Protein AF-A0A5Q4FHY0-F1 (afdb_monomer_lite)

Secondary structure (DSSP, 8-state):
-HHHHHHHHHHS-SS---BTTB--------SSSS-SEEEEEEE-GGG-EEEEEEE-SS-THHHHHHHHHHHHHHHHHHHHTT--

Foldseek 3Di:
DQVLLVLQVVLADPADDDQPPDDDDDDDDAPDSHFQWDWDWAQAPPRDIDIDTDGQPDDGNVSSVVNVVVSVVVNVVRVVNRVD

Sequence (84 aa):
MEMASGIQKKMLPSSPPVIGGYAIDRKNLTAQSVGGDYYDYIRMYDSKWLICLADISGKGMSAALLMSNLQAILRGHVLRKNDS

Structure (mmCIF, N/CA/C/O backbone):
data_AF-A0A5Q4FHY0-F1
#
_entry.id   AF-A0A5Q4FHY0-F1
#
loop_
_atom_site.group_PDB
_atom_site.id
_atom_site.type_symbol
_atom_site.label_atom_id
_atom_site.label_alt_id
_atom_site.label_comp_id
_atom_site.label_asym_id
_atom_site.label_entity_id
_atom_site.label_seq_id
_atom_site.pdbx_P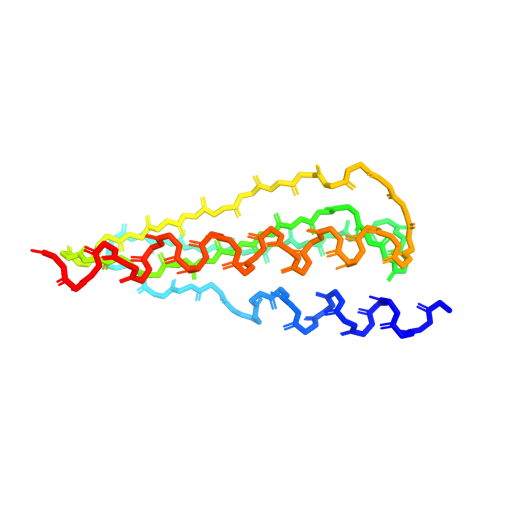DB_ins_code
_atom_site.Cartn_x
_atom_site.Cartn_y
_atom_site.Cartn_z
_atom_site.occupancy
_atom_site.B_iso_or_equiv
_atom_site.auth_seq_id
_atom_site.auth_comp_id
_atom_site.auth_asym_id
_atom_site.auth_atom_id
_atom_site.pdbx_PDB_model_num
ATOM 1 N N . MET A 1 1 ? 18.963 -7.152 -10.277 1.00 54.47 1 MET A N 1
ATOM 2 C CA . MET A 1 1 ? 17.592 -6.632 -10.514 1.00 54.47 1 MET A CA 1
ATOM 3 C C . MET A 1 1 ? 16.511 -7.471 -9.835 1.00 54.47 1 MET A C 1
ATOM 5 O O . MET A 1 1 ? 15.549 -6.883 -9.357 1.00 54.47 1 MET A O 1
ATOM 9 N N . GLU A 1 2 ? 16.665 -8.795 -9.726 1.00 60.50 2 GLU A N 1
ATOM 10 C CA . GLU A 1 2 ? 15.656 -9.667 -9.092 1.00 60.50 2 GLU A CA 1
ATOM 11 C C . GLU A 1 2 ? 15.365 -9.339 -7.621 1.00 60.50 2 GLU A C 1
ATOM 13 O O . GLU A 1 2 ? 14.206 -9.314 -7.219 1.00 60.50 2 GLU A O 1
ATOM 18 N N . MET A 1 3 ? 16.389 -9.002 -6.830 1.00 68.12 3 MET A N 1
ATOM 19 C CA . MET A 1 3 ? 16.217 -8.693 -5.405 1.00 68.12 3 MET A CA 1
ATOM 20 C C . MET A 1 3 ? 15.305 -7.477 -5.164 1.00 68.12 3 MET A C 1
ATOM 22 O O . MET A 1 3 ? 14.406 -7.542 -4.332 1.00 68.12 3 MET A O 1
ATOM 26 N N . ALA A 1 4 ? 15.479 -6.392 -5.926 1.00 66.69 4 ALA A N 1
ATOM 27 C CA . ALA A 1 4 ? 14.653 -5.188 -5.799 1.00 66.69 4 ALA A CA 1
ATOM 28 C C . ALA A 1 4 ? 13.185 -5.444 -6.192 1.00 66.69 4 ALA A C 1
ATOM 30 O O . ALA A 1 4 ? 12.276 -4.969 -5.517 1.00 66.69 4 ALA A O 1
ATOM 31 N N . SER A 1 5 ? 12.954 -6.259 -7.228 1.00 68.62 5 SER A N 1
ATOM 32 C CA . SER A 1 5 ? 11.606 -6.695 -7.626 1.00 68.62 5 SER A CA 1
ATOM 33 C C . SER A 1 5 ? 10.957 -7.572 -6.555 1.00 68.62 5 SER A C 1
ATOM 35 O O . SER A 1 5 ? 9.781 -7.404 -6.234 1.00 68.62 5 SER A O 1
ATOM 37 N N . GLY A 1 6 ? 11.731 -8.476 -5.948 1.00 70.06 6 GLY A N 1
ATOM 38 C CA . GLY A 1 6 ? 11.269 -9.334 -4.859 1.00 70.06 6 GLY A CA 1
ATOM 39 C C . GLY A 1 6 ? 10.885 -8.551 -3.604 1.00 70.06 6 GLY A C 1
ATOM 40 O O . GLY A 1 6 ? 9.858 -8.851 -2.996 1.00 70.06 6 GLY A O 1
ATOM 41 N N . ILE A 1 7 ? 11.665 -7.529 -3.239 1.00 74.19 7 ILE A N 1
ATOM 42 C CA . ILE A 1 7 ? 11.340 -6.626 -2.125 1.00 74.19 7 ILE A CA 1
ATOM 43 C C . ILE A 1 7 ? 10.040 -5.881 -2.435 1.00 74.19 7 ILE A C 1
ATOM 45 O O . ILE A 1 7 ? 9.087 -5.990 -1.670 1.00 74.19 7 ILE A O 1
ATOM 49 N N . GLN A 1 8 ? 9.951 -5.223 -3.594 1.00 70.62 8 GLN A N 1
ATOM 50 C CA . GLN A 1 8 ? 8.754 -4.475 -3.983 1.00 70.62 8 GLN A CA 1
ATOM 51 C C . GLN A 1 8 ? 7.489 -5.346 -3.993 1.00 70.62 8 GLN A C 1
ATOM 53 O O . GLN A 1 8 ? 6.457 -4.950 -3.456 1.00 70.62 8 GLN A O 1
ATOM 58 N N . LYS A 1 9 ? 7.549 -6.555 -4.563 1.00 75.19 9 LYS A N 1
ATOM 59 C CA . LYS A 1 9 ? 6.394 -7.465 -4.597 1.00 75.19 9 LYS A CA 1
ATOM 60 C C . LYS A 1 9 ? 5.936 -7.890 -3.204 1.00 75.19 9 LYS A C 1
ATOM 62 O O . LYS A 1 9 ? 4.737 -8.024 -2.996 1.00 75.19 9 LYS A O 1
ATOM 67 N N . LYS A 1 10 ? 6.866 -8.092 -2.265 1.00 78.50 10 LYS A N 1
ATOM 68 C CA . LYS A 1 10 ? 6.541 -8.427 -0.867 1.00 78.50 10 LYS A CA 1
ATOM 69 C C . LYS A 1 10 ? 5.936 -7.253 -0.102 1.00 78.50 10 LYS A C 1
ATOM 71 O O . LYS A 1 10 ? 5.218 -7.470 0.866 1.00 78.50 10 LYS A O 1
ATOM 76 N N . MET A 1 11 ? 6.247 -6.033 -0.521 1.00 78.81 11 MET A N 1
ATOM 77 C CA . MET A 1 11 ? 5.747 -4.819 0.107 1.00 78.81 11 MET A CA 1
ATOM 78 C C . MET A 1 11 ? 4.310 -4.474 -0.276 1.00 78.81 11 MET A C 1
ATOM 80 O O . MET A 1 11 ? 3.614 -3.829 0.503 1.00 78.81 11 MET A O 1
ATOM 84 N N . LEU A 1 12 ? 3.875 -4.867 -1.472 1.00 85.69 12 LEU A N 1
ATOM 85 C CA . LEU A 1 12 ? 2.536 -4.581 -1.967 1.00 85.69 12 LEU A CA 1
ATOM 86 C C . LEU A 1 12 ? 1.506 -5.563 -1.374 1.00 85.69 12 LEU A C 1
ATOM 88 O O . LEU A 1 12 ? 1.757 -6.771 -1.366 1.00 85.69 12 LEU A O 1
ATOM 92 N N . PRO A 1 13 ? 0.322 -5.093 -0.937 1.00 85.31 13 PRO A N 1
ATOM 93 C CA . PRO A 1 13 ? -0.741 -5.970 -0.458 1.00 85.31 13 PRO A CA 1
ATOM 94 C C . PRO A 1 13 ? -1.139 -7.020 -1.498 1.00 85.31 13 PRO A C 1
ATOM 96 O O . PRO A 1 13 ? -1.404 -6.692 -2.658 1.00 85.31 13 PRO A O 1
ATOM 99 N N . SER A 1 14 ? -1.231 -8.282 -1.081 1.00 82.31 14 SER A N 1
ATOM 100 C CA . SER A 1 14 ? -1.622 -9.392 -1.959 1.00 82.31 14 SER A CA 1
ATOM 101 C C . SER A 1 14 ? -3.099 -9.349 -2.358 1.00 82.31 14 SER A C 1
ATOM 103 O O . SER A 1 14 ? -3.451 -9.827 -3.433 1.00 82.31 14 SER A O 1
ATOM 105 N N . SER A 1 15 ? -3.950 -8.757 -1.519 1.00 86.00 15 SER A N 1
ATOM 106 C CA . SER A 1 15 ? -5.391 -8.621 -1.740 1.00 86.00 15 SER A CA 1
ATOM 107 C C . SER A 1 15 ? -5.920 -7.310 -1.142 1.00 86.00 15 SER A C 1
ATOM 109 O O . SER A 1 15 ? -5.329 -6.794 -0.185 1.00 86.00 15 SER A O 1
ATOM 111 N N . PRO A 1 16 ? -6.994 -6.737 -1.713 1.00 89.00 16 PRO A N 1
ATOM 112 C CA . PRO A 1 16 ? -7.686 -5.602 -1.117 1.00 89.00 16 PRO A CA 1
ATOM 113 C C . PRO A 1 16 ? -8.415 -6.014 0.177 1.00 89.00 16 PRO A C 1
ATOM 115 O O . PRO A 1 16 ? -8.816 -7.172 0.321 1.00 89.00 16 PRO A O 1
ATOM 118 N N . PRO A 1 17 ? -8.603 -5.090 1.133 1.00 90.38 17 PRO A N 1
ATOM 119 C CA . PRO A 1 17 ? -9.338 -5.368 2.358 1.00 90.38 17 PRO A CA 1
ATOM 120 C C . PRO A 1 17 ? -10.844 -5.479 2.097 1.00 90.38 17 PRO A C 1
ATOM 122 O O . PRO A 1 17 ? -11.385 -4.856 1.185 1.00 90.38 17 PRO A O 1
ATOM 125 N N . VAL A 1 18 ? -11.540 -6.203 2.975 1.00 89.69 18 VAL A N 1
ATOM 126 C CA . VAL A 1 18 ? -13.007 -6.206 3.018 1.00 89.69 18 VAL A CA 1
ATOM 127 C C . VAL A 1 18 ? -13.472 -5.050 3.900 1.00 89.69 18 VAL A C 1
ATOM 129 O O . VAL A 1 18 ? -13.236 -5.049 5.110 1.00 89.69 18 VAL A O 1
ATOM 132 N N . ILE A 1 19 ? -14.137 -4.067 3.293 1.00 89.75 19 ILE A N 1
ATOM 133 C CA . ILE A 1 19 ? -14.706 -2.907 3.986 1.00 89.75 19 ILE A CA 1
ATOM 134 C C . ILE A 1 19 ? -16.214 -2.900 3.735 1.00 89.75 19 ILE A C 1
ATOM 136 O O . ILE A 1 19 ? -16.657 -2.858 2.590 1.00 89.75 19 ILE A O 1
ATOM 140 N N . GLY A 1 20 ? -17.011 -2.961 4.805 1.00 89.19 20 GLY A N 1
ATOM 141 C CA . GLY A 1 20 ? -18.471 -2.980 4.697 1.00 89.19 20 GLY A CA 1
ATOM 142 C C . GLY A 1 20 ? -18.996 -1.772 3.918 1.00 89.19 20 GLY A C 1
ATOM 143 O O . GLY A 1 20 ? -18.633 -0.639 4.221 1.00 89.19 20 GLY A O 1
ATOM 144 N N . GLY A 1 21 ? -19.833 -2.022 2.909 1.00 90.19 21 GLY A N 1
ATOM 145 C CA . GLY A 1 21 ? -20.399 -0.978 2.045 1.00 90.19 21 GLY A CA 1
ATOM 146 C C . GLY A 1 21 ? -19.510 -0.536 0.877 1.00 90.19 21 GLY A C 1
ATOM 147 O O . GLY A 1 21 ? -19.953 0.290 0.084 1.00 90.19 21 GLY A O 1
ATOM 148 N N . TYR A 1 22 ? -18.302 -1.094 0.723 1.00 89.38 22 TYR A N 1
ATOM 149 C CA . TYR A 1 22 ? -17.383 -0.756 -0.367 1.00 89.38 22 TYR A CA 1
ATOM 150 C C . TYR A 1 22 ? -16.919 -2.003 -1.124 1.00 89.38 22 TYR A C 1
ATOM 152 O O . TYR A 1 22 ? -16.578 -3.023 -0.529 1.00 89.38 22 TYR A O 1
ATOM 160 N N . ALA A 1 23 ? -16.844 -1.892 -2.449 1.00 91.50 23 ALA A N 1
ATOM 161 C CA . ALA A 1 23 ? -16.143 -2.847 -3.298 1.00 91.50 23 ALA A CA 1
ATOM 162 C C . ALA A 1 23 ? -14.775 -2.258 -3.658 1.00 91.50 23 ALA A C 1
ATOM 164 O O . ALA A 1 23 ? -14.703 -1.202 -4.287 1.00 91.50 23 ALA A O 1
ATOM 165 N N . ILE A 1 24 ? -13.698 -2.916 -3.230 1.00 90.31 24 ILE A N 1
ATOM 166 C CA . ILE A 1 24 ? -12.325 -2.474 -3.491 1.00 90.31 24 ILE A CA 1
ATOM 167 C C . ILE A 1 24 ? -11.637 -3.528 -4.338 1.00 90.31 24 ILE A C 1
ATOM 169 O O . ILE A 1 24 ? -11.582 -4.695 -3.960 1.00 90.31 24 ILE A O 1
ATOM 173 N N . ASP A 1 25 ? -11.083 -3.085 -5.460 1.00 88.56 25 ASP A N 1
ATOM 174 C CA . ASP A 1 25 ? -10.270 -3.903 -6.347 1.00 88.56 25 ASP A CA 1
ATOM 175 C C . ASP A 1 25 ? -8.922 -3.215 -6.605 1.00 88.56 25 ASP A C 1
ATOM 177 O O . ASP A 1 25 ? -8.763 -2.005 -6.395 1.00 88.56 25 ASP A O 1
ATOM 181 N N . ARG A 1 26 ? -7.925 -3.991 -7.028 1.00 84.50 26 ARG A N 1
ATOM 182 C CA . ARG A 1 26 ? -6.566 -3.516 -7.284 1.00 84.50 26 ARG A CA 1
ATOM 183 C C . ARG A 1 26 ? -6.007 -4.151 -8.540 1.00 84.50 26 ARG A C 1
ATOM 185 O O . ARG A 1 26 ? -5.852 -5.364 -8.639 1.00 84.50 26 ARG A O 1
ATOM 192 N N . LYS A 1 27 ? -5.530 -3.293 -9.438 1.00 82.50 27 LYS A N 1
ATOM 193 C CA . LYS A 1 27 ? -4.729 -3.688 -10.591 1.00 82.50 27 LYS A CA 1
ATOM 194 C C . LYS A 1 27 ? -3.453 -2.860 -10.618 1.00 82.50 27 LYS A C 1
ATOM 196 O O . LYS A 1 27 ? -3.510 -1.642 -10.718 1.00 82.50 27 LYS A O 1
ATOM 201 N N . ASN A 1 28 ? -2.302 -3.519 -10.515 1.00 76.62 28 ASN A N 1
ATOM 202 C CA . ASN A 1 28 ? -1.003 -2.878 -10.703 1.00 76.62 28 ASN A CA 1
ATOM 203 C C . ASN A 1 28 ? -0.353 -3.501 -11.941 1.00 76.62 28 ASN A C 1
ATOM 205 O O . ASN A 1 28 ? -0.015 -4.684 -11.934 1.00 76.62 28 ASN A O 1
ATOM 209 N N . LEU A 1 29 ? -0.260 -2.718 -13.014 1.00 73.25 29 LEU A N 1
ATOM 210 C CA . LEU A 1 29 ? 0.372 -3.113 -14.268 1.00 73.25 29 LEU A CA 1
ATOM 211 C C . LEU A 1 29 ? 1.705 -2.383 -14.373 1.00 73.25 29 LEU A C 1
ATOM 213 O O . LEU A 1 29 ? 1.787 -1.295 -14.933 1.00 73.25 29 LEU A O 1
ATOM 217 N N . THR A 1 30 ? 2.749 -2.971 -13.802 1.00 66.69 30 THR A N 1
ATOM 218 C CA . THR A 1 30 ? 4.074 -2.360 -13.856 1.00 66.69 30 THR A CA 1
ATOM 219 C C . THR A 1 30 ? 4.676 -2.509 -15.255 1.00 66.69 30 THR A C 1
ATOM 221 O O . THR A 1 30 ? 4.791 -3.621 -15.765 1.00 66.69 30 THR A O 1
ATOM 224 N N . ALA A 1 31 ? 5.114 -1.404 -15.865 1.00 62.09 31 ALA A N 1
ATOM 225 C CA . ALA A 1 31 ? 5.781 -1.425 -17.173 1.00 62.09 31 ALA A CA 1
ATOM 226 C C . ALA A 1 31 ? 7.227 -1.974 -17.126 1.00 62.09 31 ALA A C 1
ATOM 228 O O . ALA A 1 31 ? 7.804 -2.294 -18.161 1.00 62.09 31 ALA A O 1
ATOM 229 N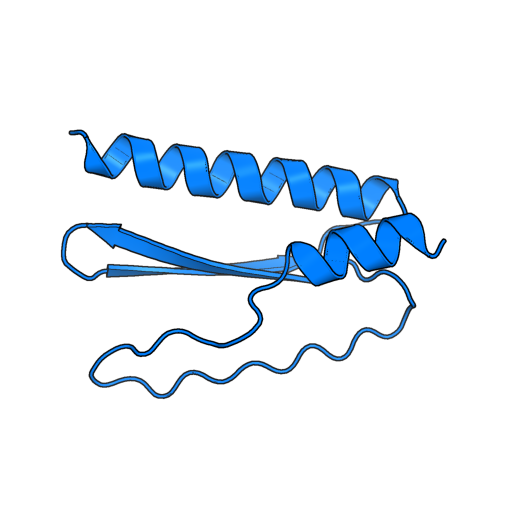 N . GLN A 1 32 ? 7.830 -2.070 -15.935 1.00 61.50 32 GLN A N 1
ATOM 230 C CA . GLN A 1 32 ? 9.206 -2.532 -15.707 1.00 61.50 32 GLN A CA 1
ATOM 231 C C . GLN A 1 32 ? 9.263 -3.577 -14.582 1.00 61.50 32 GLN A C 1
ATOM 233 O O . GLN A 1 32 ? 8.342 -3.688 -13.778 1.00 61.50 32 GLN A O 1
ATOM 238 N N . SER A 1 33 ? 10.375 -4.313 -14.474 1.00 59.12 33 SER A N 1
ATOM 239 C CA . SER A 1 33 ? 10.578 -5.344 -13.439 1.00 59.12 33 SER A CA 1
ATOM 240 C C . SER A 1 33 ? 10.523 -4.803 -12.000 1.00 59.12 33 SER A C 1
ATOM 242 O O . SER A 1 33 ? 10.274 -5.573 -11.072 1.00 59.12 33 SER A O 1
ATOM 244 N N . VAL A 1 34 ? 10.775 -3.500 -11.814 1.00 65.75 34 VAL A N 1
ATOM 245 C CA . VAL A 1 34 ? 10.614 -2.750 -10.558 1.00 65.75 34 VAL A CA 1
ATOM 246 C C . VAL A 1 34 ? 9.953 -1.414 -10.901 1.00 65.75 34 VAL A C 1
ATOM 248 O O . VAL A 1 34 ? 10.535 -0.638 -11.659 1.00 65.75 34 VAL A O 1
ATOM 251 N N . GLY A 1 35 ? 8.747 -1.170 -10.396 1.00 65.06 35 GLY A N 1
ATOM 252 C CA . GLY A 1 35 ? 7.970 0.051 -10.644 1.00 65.06 35 GLY A CA 1
ATOM 253 C C . GLY A 1 35 ? 8.173 1.128 -9.585 1.00 65.06 35 GLY A C 1
ATOM 254 O O . GLY A 1 35 ? 8.690 0.836 -8.509 1.00 65.06 35 GLY A O 1
ATOM 255 N N . GLY A 1 36 ? 7.728 2.351 -9.869 1.00 71.25 36 GLY A N 1
ATOM 256 C CA . GLY A 1 36 ? 7.568 3.408 -8.863 1.00 71.25 36 GLY A CA 1
ATOM 257 C C . GLY A 1 36 ? 6.265 3.280 -8.067 1.00 71.25 36 GLY A C 1
ATOM 258 O O . GLY A 1 36 ? 6.184 3.746 -6.936 1.00 71.25 36 GLY A O 1
ATOM 259 N N . ASP A 1 37 ? 5.265 2.589 -8.617 1.00 80.50 37 ASP A N 1
ATOM 260 C CA . ASP A 1 37 ? 3.928 2.544 -8.031 1.00 80.50 37 ASP A CA 1
ATOM 261 C C . ASP A 1 37 ? 3.892 1.802 -6.686 1.00 80.50 37 ASP A C 1
ATOM 263 O O . ASP A 1 37 ? 4.222 0.614 -6.571 1.00 80.50 37 ASP A O 1
ATOM 267 N N . TYR A 1 38 ? 3.404 2.506 -5.675 1.00 85.44 38 TYR A N 1
ATOM 268 C CA . TYR A 1 38 ? 3.126 2.025 -4.334 1.00 85.44 38 TYR A CA 1
ATOM 269 C C . TYR A 1 38 ? 1.634 2.139 -4.049 1.00 85.44 38 TYR A C 1
ATOM 271 O O . TYR A 1 38 ? 1.005 3.166 -4.312 1.00 85.44 38 TYR A O 1
ATOM 279 N N . TYR A 1 39 ? 1.077 1.101 -3.438 1.00 89.25 39 TYR A N 1
ATOM 280 C CA . TYR A 1 39 ? -0.205 1.212 -2.766 1.00 89.25 39 TYR A CA 1
ATOM 281 C C . TYR A 1 39 ? -0.206 0.379 -1.485 1.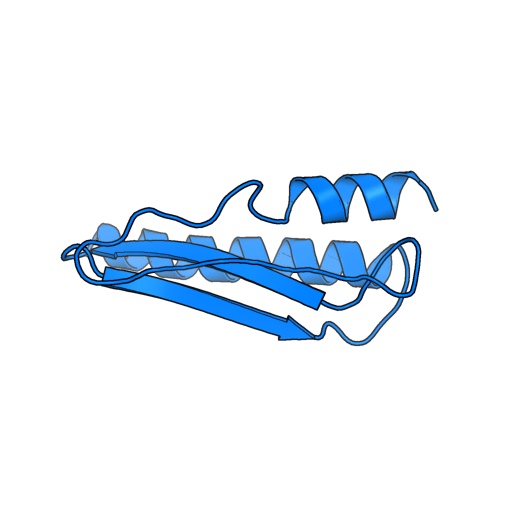00 89.25 39 TYR A C 1
ATOM 283 O O . TYR A 1 39 ? 0.502 -0.625 -1.391 1.00 89.25 39 TYR A O 1
ATOM 291 N N . ASP A 1 40 ? -0.998 0.799 -0.501 1.00 90.81 40 ASP A N 1
ATOM 292 C CA . ASP A 1 40 ? -1.162 0.088 0.770 1.00 90.81 40 ASP A CA 1
ATOM 293 C C . ASP A 1 40 ? -2.563 0.322 1.344 1.00 90.81 40 ASP A C 1
ATOM 295 O O . ASP A 1 40 ? -3.205 1.341 1.073 1.00 90.81 40 ASP A O 1
ATOM 299 N N . TYR A 1 41 ? -3.019 -0.631 2.149 1.00 91.75 41 TYR A N 1
ATOM 300 C CA . TYR A 1 41 ? -4.278 -0.572 2.878 1.00 91.75 41 TYR A CA 1
ATOM 301 C C . TYR A 1 41 ? -3.974 -0.720 4.362 1.00 91.75 41 TYR A C 1
ATOM 303 O O . TYR A 1 41 ? -3.594 -1.797 4.828 1.00 91.75 41 TYR A O 1
ATOM 311 N N . ILE A 1 42 ? -4.137 0.362 5.117 1.00 90.56 42 ILE A N 1
ATOM 312 C CA . ILE A 1 42 ? -3.785 0.393 6.534 1.00 90.56 42 ILE A CA 1
ATOM 313 C C . ILE A 1 42 ? -5.061 0.598 7.342 1.00 90.56 42 ILE A C 1
ATOM 315 O O . ILE A 1 42 ? -5.747 1.613 7.211 1.00 90.56 42 ILE A O 1
ATOM 319 N N . ARG A 1 43 ? -5.390 -0.383 8.185 1.00 88.25 43 ARG A N 1
ATOM 320 C CA . ARG A 1 43 ? -6.520 -0.279 9.110 1.00 88.25 43 ARG A CA 1
ATOM 321 C C . ARG A 1 43 ? -6.177 0.698 10.235 1.00 88.25 43 ARG A C 1
ATOM 323 O O . ARG A 1 43 ? -5.117 0.587 10.848 1.00 88.25 43 ARG A O 1
ATOM 330 N N . MET A 1 44 ? -7.079 1.636 10.496 1.00 85.94 44 MET A N 1
ATOM 331 C CA . MET A 1 44 ? -6.991 2.624 11.573 1.00 85.94 44 MET A CA 1
ATOM 332 C C . MET A 1 44 ? -8.020 2.314 12.679 1.00 85.94 44 MET A C 1
ATOM 334 O O . MET A 1 44 ? -8.832 1.392 12.548 1.00 85.94 44 MET A O 1
ATOM 338 N N . TYR A 1 45 ? -8.005 3.107 13.754 1.00 79.62 45 TYR A N 1
ATOM 339 C CA . TYR A 1 45 ? -9.051 3.142 14.783 1.00 79.62 45 TYR A CA 1
ATOM 340 C C . TYR A 1 45 ? -10.460 3.415 14.204 1.00 79.62 45 TYR A C 1
ATOM 342 O O . TYR A 1 45 ? -10.616 3.870 13.068 1.00 79.62 45 TYR A O 1
ATOM 350 N N . ASP A 1 46 ? -11.505 3.104 14.979 1.00 81.75 46 ASP A N 1
ATOM 351 C CA . ASP A 1 46 ? -12.930 3.261 14.619 1.00 81.75 46 ASP A CA 1
ATOM 352 C C . ASP A 1 46 ? -13.371 2.559 13.322 1.00 81.75 46 ASP A C 1
ATOM 354 O O . ASP A 1 46 ? -14.286 3.017 12.639 1.00 81.75 46 ASP A O 1
ATOM 358 N N . SER A 1 47 ? -12.720 1.460 12.931 1.00 80.88 47 SER A N 1
ATOM 359 C CA . SER A 1 47 ? -12.980 0.789 11.641 1.00 80.88 47 SER A CA 1
ATOM 360 C C . SER A 1 47 ? -12.735 1.675 10.409 1.00 80.88 47 SER A C 1
ATOM 362 O O . SER A 1 47 ? -13.230 1.375 9.320 1.00 80.88 47 SER A O 1
ATOM 364 N N . LYS A 1 48 ? -11.940 2.742 10.555 1.00 87.25 48 LYS A N 1
ATOM 365 C CA . LYS A 1 48 ? -11.493 3.578 9.439 1.00 87.25 48 LYS A CA 1
ATOM 366 C C . LYS A 1 48 ? -10.347 2.897 8.698 1.00 87.25 48 LYS A C 1
ATOM 368 O O . LYS A 1 48 ? -9.593 2.100 9.258 1.00 87.25 48 LYS A O 1
ATOM 373 N N . TRP A 1 49 ? -10.203 3.245 7.428 1.00 90.50 49 TRP A N 1
ATOM 374 C CA . TRP A 1 49 ? -9.146 2.730 6.571 1.00 90.50 49 TRP A CA 1
ATOM 375 C C . TRP A 1 49 ? -8.408 3.875 5.902 1.00 90.50 49 TRP A C 1
ATOM 377 O O . TRP A 1 49 ? -9.023 4.814 5.399 1.00 90.50 49 TRP A O 1
ATOM 387 N N . LEU A 1 50 ? -7.085 3.762 5.874 1.00 90.00 50 LEU A N 1
ATOM 388 C CA . LEU A 1 50 ? -6.222 4.584 5.049 1.00 90.00 50 LEU A CA 1
ATOM 389 C C . LEU A 1 50 ? -5.871 3.792 3.791 1.00 90.00 50 LEU A C 1
ATOM 391 O O . LEU A 1 50 ? -5.328 2.688 3.872 1.00 90.00 50 LEU A O 1
ATOM 395 N N . ILE A 1 51 ? -6.182 4.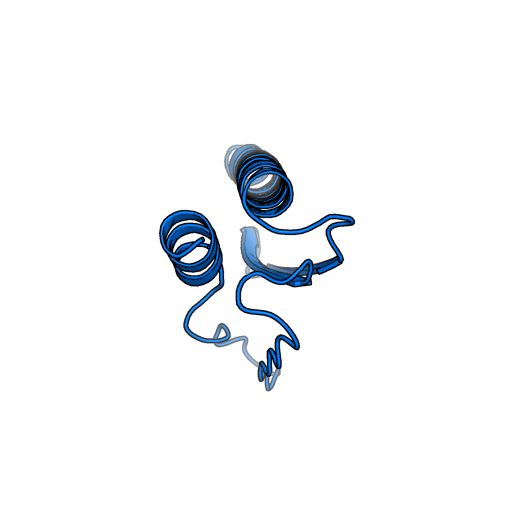370 2.635 1.00 91.12 51 ILE A N 1
ATOM 396 C CA . ILE A 1 51 ? -5.785 3.847 1.330 1.00 91.12 51 ILE A CA 1
ATOM 397 C C . ILE A 1 51 ? -4.673 4.754 0.814 1.00 91.12 51 ILE A C 1
ATOM 399 O O . ILE A 1 51 ? -4.883 5.952 0.629 1.00 91.12 51 ILE A O 1
ATOM 403 N N . CYS A 1 52 ? -3.486 4.192 0.609 1.00 90.44 52 CYS A N 1
ATOM 404 C CA . CYS A 1 52 ? -2.335 4.923 0.094 1.00 90.44 52 CYS A CA 1
ATOM 405 C C . CYS A 1 52 ? -2.123 4.583 -1.378 1.00 90.44 52 CYS A C 1
ATOM 407 O O . CYS A 1 52 ? -2.126 3.408 -1.734 1.00 90.44 52 CYS A O 1
ATOM 409 N N . LEU A 1 53 ? -1.888 5.604 -2.202 1.00 89.56 53 LEU A N 1
ATOM 410 C CA . LEU A 1 53 ? -1.434 5.498 -3.588 1.00 89.56 53 LEU A CA 1
ATOM 411 C C . LEU A 1 53 ? -0.287 6.494 -3.763 1.00 89.56 53 LEU A C 1
ATOM 413 O O . LEU A 1 53 ? -0.442 7.663 -3.407 1.00 89.56 53 LEU A O 1
ATOM 417 N N . ALA A 1 54 ? 0.858 6.048 -4.264 1.00 85.19 54 ALA A N 1
ATOM 418 C CA . ALA A 1 54 ? 2.002 6.917 -4.517 1.00 85.19 54 ALA A CA 1
ATOM 419 C C . ALA A 1 54 ? 2.802 6.428 -5.725 1.00 85.19 54 ALA A C 1
ATOM 421 O O . ALA A 1 54 ? 2.918 5.225 -5.941 1.00 85.19 54 ALA A O 1
ATOM 422 N N . ASP A 1 55 ? 3.381 7.363 -6.472 1.00 84.12 55 ASP A N 1
ATOM 423 C CA . ASP A 1 55 ? 4.395 7.080 -7.485 1.00 84.12 55 ASP A CA 1
ATOM 424 C C . ASP A 1 55 ? 5.764 7.485 -6.928 1.00 84.12 55 ASP A C 1
ATOM 426 O O . ASP A 1 55 ? 6.002 8.643 -6.571 1.00 84.12 55 ASP A O 1
ATOM 430 N N . ILE A 1 56 ? 6.651 6.508 -6.779 1.00 81.00 56 ILE A N 1
ATOM 431 C CA . ILE A 1 56 ? 8.005 6.703 -6.281 1.00 81.00 56 ILE A CA 1
ATOM 432 C C . ILE A 1 56 ? 8.912 6.966 -7.472 1.00 81.00 56 ILE A C 1
ATOM 434 O O . ILE A 1 56 ? 9.301 6.057 -8.207 1.00 81.00 56 ILE A O 1
ATOM 438 N N . SER A 1 57 ? 9.320 8.226 -7.600 1.00 71.38 57 SER A N 1
ATOM 439 C CA . SER A 1 57 ? 10.280 8.660 -8.607 1.00 71.38 57 SER A CA 1
ATOM 440 C C . SER A 1 57 ? 11.598 7.888 -8.471 1.00 71.38 57 SER A C 1
ATOM 442 O O . SER A 1 57 ? 12.328 8.041 -7.487 1.00 71.38 57 SER A O 1
ATOM 444 N N . GLY A 1 58 ? 11.923 7.064 -9.464 1.00 68.81 58 GLY A N 1
ATOM 445 C CA . GLY A 1 58 ? 13.160 6.287 -9.498 1.00 68.81 58 GLY A CA 1
ATOM 446 C C . GLY A 1 58 ? 12.980 4.933 -10.175 1.00 68.81 58 GLY A C 1
ATOM 447 O O . GLY A 1 58 ? 11.904 4.585 -10.645 1.00 68.81 58 GLY A O 1
ATOM 448 N N . LYS A 1 59 ? 14.061 4.150 -10.244 1.00 69.44 59 LYS A N 1
ATOM 449 C CA . LYS A 1 59 ? 14.029 2.780 -10.775 1.00 69.44 59 LYS A CA 1
ATOM 450 C C . LYS A 1 59 ? 14.975 1.864 -10.012 1.00 69.44 59 LYS A C 1
ATOM 452 O O . LYS A 1 59 ? 16.005 2.301 -9.497 1.00 69.44 59 LYS A O 1
ATOM 457 N N . GLY A 1 60 ? 14.644 0.577 -9.969 1.00 75.06 60 GLY A N 1
ATOM 458 C CA . GLY A 1 60 ? 15.492 -0.439 -9.351 1.00 75.06 60 GLY A CA 1
ATOM 459 C C . GLY A 1 60 ? 15.584 -0.313 -7.825 1.00 75.06 60 GLY A C 1
ATOM 460 O O . GLY A 1 60 ? 14.587 -0.106 -7.142 1.00 75.06 60 GLY A O 1
ATOM 461 N N . MET A 1 61 ? 16.784 -0.495 -7.270 1.00 80.00 61 MET A N 1
ATOM 462 C CA . MET A 1 61 ? 16.970 -0.708 -5.828 1.00 80.00 61 MET A CA 1
ATOM 463 C C . MET A 1 61 ? 16.693 0.535 -4.972 1.00 80.00 61 MET A C 1
ATOM 465 O O . MET A 1 61 ? 16.105 0.409 -3.902 1.00 80.00 61 MET A O 1
ATOM 469 N N . SER A 1 62 ? 17.044 1.730 -5.453 1.00 81.31 62 SER A N 1
ATOM 470 C CA . SER A 1 62 ? 16.782 2.981 -4.728 1.00 81.31 62 SER A CA 1
ATOM 471 C C . SER A 1 62 ? 15.284 3.246 -4.561 1.00 81.31 62 SER A C 1
ATOM 473 O O . SER A 1 62 ? 14.854 3.658 -3.488 1.00 81.31 62 SER A O 1
ATOM 475 N N . ALA A 1 63 ? 14.479 2.936 -5.585 1.00 80.31 63 ALA A N 1
ATOM 476 C CA . ALA A 1 63 ? 13.023 3.049 -5.510 1.00 80.31 63 ALA A CA 1
ATOM 477 C C . ALA A 1 63 ? 12.435 2.061 -4.488 1.00 80.31 63 ALA A C 1
ATOM 479 O O . ALA A 1 63 ? 11.628 2.450 -3.650 1.00 80.31 63 ALA A O 1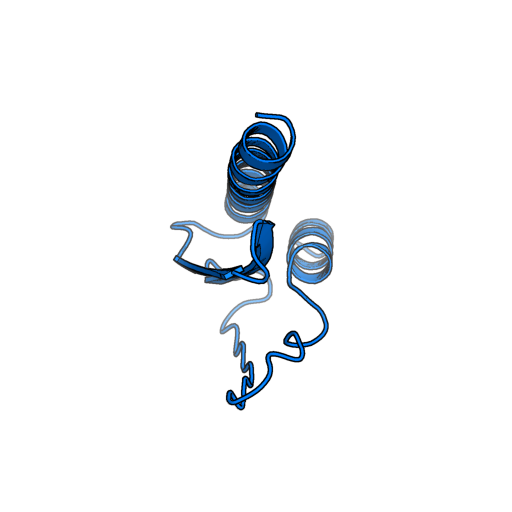
ATOM 480 N N . ALA A 1 64 ? 12.906 0.808 -4.486 1.00 80.56 64 ALA A N 1
ATOM 481 C CA . ALA A 1 64 ? 12.464 -0.201 -3.520 1.00 80.56 64 ALA A CA 1
ATOM 482 C C . ALA A 1 64 ? 12.812 0.168 -2.062 1.00 80.56 64 ALA A C 1
ATOM 484 O O . ALA A 1 64 ? 12.018 -0.078 -1.152 1.00 80.56 64 ALA A O 1
ATOM 485 N N . LEU A 1 65 ? 13.974 0.787 -1.827 1.00 84.88 65 LEU A N 1
ATOM 486 C CA . LEU A 1 65 ? 14.372 1.278 -0.502 1.00 84.88 65 LEU A CA 1
ATOM 487 C C . LEU A 1 65 ? 13.528 2.475 -0.046 1.00 84.88 65 LEU A C 1
ATOM 489 O O . LEU A 1 65 ? 13.076 2.502 1.098 1.00 84.88 65 LEU A O 1
ATOM 493 N N . LEU A 1 66 ? 13.267 3.439 -0.935 1.00 86.19 66 LEU A N 1
ATOM 494 C CA . LEU A 1 66 ? 12.376 4.567 -0.640 1.00 86.19 66 LEU A CA 1
ATOM 495 C C . LEU A 1 66 ? 10.955 4.091 -0.330 1.00 86.19 66 LEU A C 1
ATOM 497 O O . LEU A 1 66 ? 10.349 4.563 0.629 1.00 86.19 66 LEU A O 1
ATOM 501 N N . MET A 1 67 ? 10.463 3.103 -1.080 1.00 85.69 67 MET A N 1
ATOM 502 C CA . MET A 1 67 ? 9.186 2.443 -0.817 1.00 85.69 67 MET A CA 1
ATOM 503 C C . MET A 1 67 ? 9.164 1.821 0.578 1.00 85.69 67 MET A C 1
ATOM 505 O O . MET A 1 67 ? 8.234 2.073 1.341 1.00 85.69 67 MET A O 1
ATOM 509 N N . SER A 1 68 ? 10.216 1.069 0.926 1.00 86.69 68 SER A N 1
ATOM 510 C CA . SER A 1 68 ? 10.408 0.443 2.246 1.00 86.69 68 SER A CA 1
ATOM 511 C C . SER A 1 68 ? 10.318 1.461 3.373 1.00 86.69 68 SER A C 1
ATOM 513 O O . SER A 1 68 ? 9.577 1.267 4.338 1.00 86.69 68 SER A O 1
ATOM 515 N N . ASN A 1 69 ? 11.014 2.582 3.214 1.00 89.25 69 ASN A N 1
ATOM 516 C CA . ASN A 1 69 ? 10.995 3.662 4.185 1.00 89.25 69 ASN A CA 1
ATOM 517 C C . ASN A 1 69 ? 9.609 4.322 4.295 1.00 89.25 69 ASN A C 1
ATOM 519 O O . ASN A 1 69 ? 9.108 4.522 5.401 1.00 89.25 69 ASN A O 1
ATOM 523 N N . LEU A 1 70 ? 8.954 4.610 3.164 1.00 88.44 70 LEU A N 1
ATOM 524 C CA . LEU A 1 70 ? 7.610 5.192 3.139 1.00 88.44 70 LEU A CA 1
ATOM 525 C C . LEU A 1 70 ? 6.594 4.293 3.856 1.00 88.44 70 LEU A C 1
ATOM 527 O O . LEU A 1 70 ? 5.847 4.770 4.711 1.00 88.44 70 LEU A O 1
ATOM 531 N N . GLN A 1 71 ? 6.594 2.993 3.554 1.00 89.12 71 GLN A N 1
ATOM 532 C CA . GLN A 1 71 ? 5.707 2.027 4.200 1.00 89.12 71 GLN A CA 1
ATOM 533 C C . GLN A 1 71 ? 5.923 1.988 5.718 1.00 89.12 71 GLN A C 1
ATOM 535 O O . GLN A 1 71 ? 4.950 2.014 6.476 1.00 89.12 71 GLN A O 1
ATOM 540 N N . ALA A 1 72 ? 7.182 1.959 6.167 1.00 90.00 72 ALA A N 1
ATOM 541 C CA . ALA A 1 72 ? 7.517 1.947 7.588 1.00 90.00 72 ALA A CA 1
ATOM 542 C C . ALA A 1 72 ? 7.020 3.214 8.306 1.00 90.00 72 ALA A C 1
ATOM 544 O O . ALA A 1 72 ? 6.396 3.116 9.363 1.00 90.00 72 ALA A O 1
ATOM 545 N N . ILE A 1 73 ? 7.226 4.394 7.711 1.00 90.94 73 ILE A N 1
ATOM 546 C CA . ILE A 1 73 ? 6.790 5.679 8.279 1.00 90.94 73 ILE A CA 1
ATOM 547 C C . ILE A 1 73 ? 5.263 5.755 8.378 1.00 90.94 73 ILE A C 1
ATOM 549 O O . ILE A 1 73 ? 4.744 6.168 9.420 1.00 90.94 73 ILE A O 1
ATOM 553 N N . LEU A 1 74 ? 4.545 5.355 7.321 1.00 89.94 74 LEU A N 1
ATOM 554 C CA . LEU A 1 74 ? 3.079 5.377 7.287 1.00 89.94 74 LEU A CA 1
ATOM 555 C C . LEU A 1 74 ? 2.489 4.446 8.345 1.00 89.94 74 LEU A C 1
ATOM 557 O O . LEU A 1 74 ? 1.648 4.862 9.143 1.00 89.94 74 LEU A O 1
ATOM 561 N N . ARG A 1 75 ? 2.967 3.199 8.399 1.00 88.31 75 ARG A N 1
ATOM 562 C CA . ARG A 1 75 ? 2.494 2.213 9.378 1.00 88.31 75 ARG A CA 1
ATOM 563 C C . ARG A 1 75 ? 2.841 2.629 10.804 1.00 88.31 75 ARG A C 1
ATOM 565 O O . ARG A 1 75 ? 1.983 2.527 11.674 1.00 88.31 75 ARG A O 1
ATOM 572 N N . GLY A 1 76 ? 4.034 3.177 11.035 1.00 88.56 76 GLY A N 1
ATOM 573 C CA . GLY A 1 76 ? 4.429 3.713 12.339 1.00 88.56 76 GLY A CA 1
ATOM 574 C C . GLY A 1 76 ? 3.538 4.868 12.811 1.00 88.56 76 GLY A C 1
ATOM 575 O O . GLY A 1 76 ? 3.106 4.881 13.963 1.00 88.56 76 GLY A O 1
ATOM 576 N N . HIS A 1 77 ? 3.197 5.810 11.924 1.00 85.62 77 HIS A N 1
ATOM 577 C CA . HIS A 1 77 ? 2.301 6.923 12.264 1.00 85.62 77 HIS A CA 1
ATOM 578 C C . HIS A 1 77 ? 0.877 6.469 12.579 1.00 85.62 77 HIS A C 1
ATOM 580 O O . HIS A 1 77 ? 0.256 7.009 13.496 1.00 85.62 77 HIS A O 1
ATOM 586 N N . VAL A 1 78 ? 0.360 5.493 11.830 1.00 84.00 78 VAL A N 1
ATOM 587 C CA . VAL A 1 78 ? -0.985 4.958 12.068 1.00 84.00 78 VAL A CA 1
ATOM 588 C C . VAL A 1 78 ? -1.036 4.165 13.374 1.00 84.00 78 VAL A C 1
ATOM 590 O O . VAL A 1 78 ? -1.968 4.364 14.147 1.00 84.00 78 VAL A O 1
ATOM 593 N N . LEU A 1 79 ? -0.024 3.337 13.663 1.00 74.00 79 LEU A N 1
ATOM 594 C CA . LEU A 1 79 ? 0.051 2.567 14.911 1.00 74.00 79 LEU A CA 1
ATOM 595 C C . LEU A 1 79 ? 0.137 3.469 16.145 1.00 74.00 79 LEU A C 1
ATOM 597 O O . LEU A 1 79 ? -0.597 3.244 17.098 1.00 74.00 79 LEU A O 1
ATOM 601 N N . ARG A 1 80 ? 0.942 4.541 16.113 1.00 65.81 80 ARG A N 1
ATOM 602 C CA . ARG A 1 80 ? 1.050 5.466 17.257 1.00 65.81 80 ARG A CA 1
ATOM 603 C C . ARG A 1 80 ? -0.284 6.120 17.618 1.00 65.81 80 ARG A C 1
ATOM 605 O O . ARG A 1 80 ? -0.528 6.416 18.779 1.00 65.81 80 ARG A O 1
ATOM 612 N N . LYS A 1 81 ? -1.145 6.358 16.628 1.00 58.72 81 LYS A N 1
ATOM 613 C CA . LYS A 1 81 ? -2.470 6.945 16.850 1.00 58.72 81 LYS A CA 1
ATOM 614 C C . LYS A 1 81 ? -3.493 5.936 17.393 1.00 58.72 81 LYS A C 1
ATOM 616 O O . LYS A 1 81 ? -4.587 6.354 17.737 1.00 58.72 81 LYS A O 1
ATOM 621 N N . ASN A 1 82 ? -3.159 4.643 17.437 1.00 56.03 82 ASN A N 1
ATOM 622 C CA . ASN A 1 82 ? -4.006 3.601 18.022 1.00 56.03 82 ASN A CA 1
A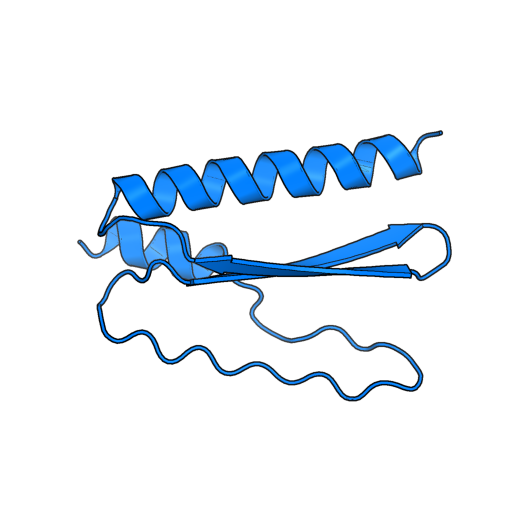TOM 623 C C . ASN A 1 82 ? -3.767 3.419 19.536 1.00 56.03 82 ASN A C 1
ATOM 625 O O . ASN A 1 82 ? -4.620 2.832 20.192 1.00 56.03 82 ASN A O 1
ATOM 629 N N . ASP A 1 83 ? -2.648 3.925 20.072 1.00 55.22 83 ASP A N 1
ATOM 630 C CA . ASP A 1 83 ? -2.275 3.825 21.496 1.00 55.22 83 ASP A CA 1
ATOM 631 C C . ASP A 1 83 ? -2.613 5.101 22.304 1.00 55.22 83 ASP A C 1
ATOM 633 O O . ASP A 1 83 ? -2.203 5.231 23.458 1.00 55.22 83 ASP A O 1
ATOM 637 N N . SER A 1 84 ? -3.301 6.076 21.695 1.00 48.69 84 SER A N 1
ATOM 638 C CA . SER A 1 84 ? -3.693 7.369 22.298 1.00 48.69 84 SER A CA 1
ATOM 639 C C . SER A 1 84 ? -5.206 7.525 22.315 1.00 48.69 84 SER A C 1
ATOM 641 O O . SER A 1 84 ? -5.723 8.045 23.325 1.00 48.69 84 SER A O 1
#

Radius of gyration: 13.89 Å; chains: 1; bounding box: 38×18×40 Å

pLDDT: mean 79.74, std 10.89, range [48.69, 91.75]